Protein AF-A0A2R6M7U1-F1 (afdb_monomer_lite)

Radius of gyration: 31.46 Å; chains: 1; bounding box: 64×50×76 Å

pLDDT: mean 77.95, std 14.05, range [50.16, 96.94]

Secondary structure (DSSP, 8-state):
---HHHHHHHHHHHHHHHHHHHHHHHHHHHHHHHHHHSSHHHHHHHTT--------HHHHHHHHHHHTT--PBPTTT-PBPPTT-SB-TTT--B--

Foldseek 3Di:
DPPPVVVVVVVVVVCCVVCVVVVVVVVVVVVVVCVVVPDPVVVCVVVVVPPPPPDPPVNVVVVVCVVQQHFQADPPPRDTHHRPDQADPPPGHGPD

Structure (mmCIF, N/CA/C/O backbone):
data_AF-A0A2R6M7U1-F1
#
_entry.id   AF-A0A2R6M7U1-F1
#
loop_
_atom_site.group_PDB
_atom_site.id
_atom_site.type_symbol
_atom_site.label_atom_id
_atom_site.label_alt_id
_atom_site.label_comp_id
_atom_site.label_asym_id
_atom_site.label_entity_id
_atom_site.label_seq_id
_atom_site.pdbx_PDB_ins_code
_atom_site.Cartn_x
_atom_site.Cartn_y
_atom_site.Cartn_z
_atom_site.occupancy
_atom_site.B_iso_or_equiv
_atom_site.auth_seq_id
_atom_site.auth_comp_id
_atom_site.auth_asym_id
_atom_site.auth_atom_id
_atom_site.pdbx_PDB_model_num
ATOM 1 N N . MET A 1 1 ? 30.175 2.903 -37.455 1.00 53.75 1 MET A N 1
ATOM 2 C CA . MET A 1 1 ? 29.194 1.805 -37.312 1.00 53.75 1 MET A CA 1
ATOM 3 C C . MET A 1 1 ? 28.886 1.637 -35.836 1.00 53.75 1 MET A C 1
ATOM 5 O O . MET A 1 1 ? 29.774 1.247 -35.091 1.00 53.75 1 MET A O 1
ATOM 9 N N . VAL A 1 2 ? 27.682 2.002 -35.389 1.00 64.19 2 VAL A N 1
ATOM 10 C CA . VAL A 1 2 ? 27.240 1.648 -34.033 1.00 64.19 2 VAL A CA 1
ATOM 11 C C . VAL A 1 2 ? 27.007 0.142 -34.046 1.00 64.19 2 VAL A C 1
ATOM 13 O O . VAL A 1 2 ? 26.163 -0.345 -34.792 1.00 64.19 2 VAL A O 1
ATOM 16 N N . THR A 1 3 ? 27.806 -0.608 -33.296 1.00 74.38 3 THR A N 1
ATOM 17 C CA . THR A 1 3 ? 27.621 -2.049 -33.144 1.00 74.38 3 THR A CA 1
ATOM 18 C C . THR A 1 3 ? 26.281 -2.291 -32.450 1.00 74.38 3 THR A C 1
ATOM 20 O O . THR A 1 3 ? 26.028 -1.734 -31.382 1.00 74.38 3 THR A O 1
ATOM 23 N N . GLY A 1 4 ? 25.423 -3.122 -33.055 1.00 80.31 4 GLY A N 1
ATOM 24 C CA . GLY A 1 4 ? 24.123 -3.542 -32.509 1.00 80.31 4 GLY A CA 1
ATOM 25 C C . GLY A 1 4 ? 24.065 -3.705 -30.978 1.00 80.31 4 GLY A C 1
ATOM 26 O O . GLY A 1 4 ? 23.171 -3.114 -30.372 1.00 80.31 4 GLY A O 1
ATOM 27 N N . PRO A 1 5 ? 25.035 -4.377 -30.315 1.00 84.81 5 PRO A N 1
ATOM 28 C CA . PRO A 1 5 ? 25.023 -4.544 -28.856 1.00 84.81 5 PRO A CA 1
ATOM 29 C C . PRO A 1 5 ? 25.039 -3.239 -28.047 1.00 84.81 5 PRO A C 1
ATOM 31 O O . PRO A 1 5 ? 24.394 -3.159 -27.003 1.00 84.81 5 PRO A O 1
ATOM 34 N N . ALA A 1 6 ? 25.734 -2.197 -28.511 1.00 87.25 6 ALA A N 1
ATOM 35 C CA . ALA A 1 6 ? 25.800 -0.924 -27.792 1.00 87.25 6 ALA A CA 1
ATOM 36 C C . ALA A 1 6 ? 24.444 -0.199 -27.788 1.00 87.25 6 ALA A C 1
ATOM 38 O O . ALA A 1 6 ? 24.093 0.480 -26.820 1.00 87.25 6 ALA A O 1
ATOM 39 N N . LEU A 1 7 ? 23.665 -0.358 -28.861 1.00 89.12 7 LEU A N 1
ATOM 40 C CA . LEU A 1 7 ? 22.336 0.231 -28.983 1.00 89.12 7 LEU A CA 1
ATOM 41 C C . LEU A 1 7 ? 21.324 -0.522 -28.111 1.00 89.12 7 LEU A C 1
ATOM 43 O O . LEU A 1 7 ? 20.563 0.108 -27.379 1.00 89.12 7 LEU A O 1
ATOM 47 N N . THR A 1 8 ? 21.385 -1.857 -28.103 1.00 91.38 8 THR A N 1
ATOM 48 C CA . THR A 1 8 ? 20.560 -2.700 -27.225 1.00 91.38 8 THR A CA 1
ATOM 49 C C . THR A 1 8 ? 20.797 -2.381 -25.750 1.00 91.38 8 THR A C 1
ATOM 51 O O . THR A 1 8 ? 19.840 -2.221 -24.995 1.00 91.38 8 THR A O 1
ATOM 54 N N . PHE A 1 9 ? 22.060 -2.213 -25.342 1.00 92.62 9 PHE A N 1
ATOM 55 C CA . PHE A 1 9 ? 22.403 -1.850 -23.966 1.00 92.62 9 PHE A CA 1
ATOM 56 C C . PHE A 1 9 ? 21.801 -0.497 -23.559 1.00 92.62 9 PHE A C 1
ATOM 58 O O . PHE A 1 9 ? 21.176 -0.388 -22.507 1.00 92.62 9 PHE A O 1
ATOM 65 N N . ARG A 1 10 ? 21.917 0.529 -24.412 1.00 94.19 10 ARG A N 1
ATOM 66 C CA . ARG A 1 10 ? 21.336 1.855 -24.143 1.00 94.19 10 ARG A CA 1
ATOM 67 C C . ARG A 1 10 ? 19.814 1.816 -24.043 1.00 94.19 10 ARG A C 1
ATOM 69 O O . ARG A 1 10 ? 19.259 2.486 -23.178 1.00 94.19 10 ARG A O 1
ATOM 76 N N . LEU A 1 11 ? 19.149 1.025 -24.886 1.00 94.31 11 LEU A N 1
ATOM 77 C CA . LEU A 1 11 ? 17.698 0.847 -24.825 1.00 94.31 11 LEU A CA 1
ATOM 78 C C . LEU A 1 11 ? 17.259 0.142 -23.538 1.00 94.31 11 LEU A C 1
ATOM 80 O O . LEU A 1 11 ? 16.274 0.559 -22.939 1.00 94.31 11 LEU A O 1
ATOM 84 N N . LEU A 1 12 ? 18.002 -0.867 -23.073 1.00 94.62 12 LEU A N 1
ATOM 85 C CA . LEU A 1 12 ? 17.728 -1.523 -21.790 1.00 94.62 12 LEU A CA 1
ATOM 86 C C . LEU A 1 12 ? 17.896 -0.566 -20.611 1.00 94.62 12 LEU A C 1
ATOM 88 O O . LEU A 1 12 ? 17.029 -0.515 -19.742 1.00 94.62 12 LEU A O 1
ATOM 92 N N . VAL A 1 13 ? 18.976 0.220 -20.597 1.00 95.62 13 VAL A N 1
ATOM 93 C CA . VAL A 1 13 ? 19.200 1.232 -19.556 1.00 95.62 13 VAL A CA 1
ATOM 94 C C . VAL A 1 13 ? 18.085 2.276 -19.582 1.00 95.62 13 VAL A C 1
ATOM 96 O O . VAL A 1 13 ? 17.511 2.570 -18.539 1.00 95.62 13 VAL A O 1
ATOM 99 N N . ALA A 1 14 ? 17.715 2.784 -20.761 1.00 95.94 14 ALA A N 1
ATOM 100 C CA . ALA A 1 14 ? 16.627 3.747 -20.903 1.00 95.94 14 ALA A CA 1
ATOM 101 C C . ALA A 1 14 ? 15.281 3.171 -20.431 1.00 95.94 14 ALA A C 1
ATOM 103 O O . ALA A 1 14 ? 14.584 3.809 -19.645 1.00 95.94 14 ALA A O 1
ATOM 104 N N . ALA A 1 15 ? 14.937 1.947 -20.843 1.00 96.06 15 ALA A N 1
ATOM 105 C CA . ALA A 1 15 ? 13.725 1.267 -20.397 1.00 96.06 15 ALA A CA 1
ATOM 106 C C . ALA A 1 15 ? 13.724 1.053 -18.876 1.00 96.06 15 ALA A C 1
ATOM 108 O O . ALA A 1 15 ? 12.711 1.294 -18.225 1.00 96.06 15 ALA A O 1
ATOM 109 N N . GLY A 1 16 ? 14.866 0.673 -18.297 1.00 95.56 16 GLY A N 1
ATOM 110 C CA . GLY A 1 16 ? 15.046 0.543 -16.854 1.00 95.56 16 GLY A CA 1
ATOM 111 C C . GLY A 1 16 ? 14.897 1.872 -16.111 1.00 95.56 16 GLY A C 1
ATOM 112 O O . GLY A 1 16 ? 14.227 1.916 -15.088 1.00 95.56 16 GLY A O 1
ATOM 113 N N . CYS A 1 17 ? 15.443 2.972 -16.630 1.00 96.06 17 CYS A N 1
ATOM 114 C CA . CYS A 1 17 ? 15.272 4.300 -16.034 1.00 96.06 17 CYS A CA 1
ATOM 115 C C . CYS A 1 17 ? 13.819 4.796 -16.099 1.00 96.06 17 CYS A C 1
ATOM 117 O O . CYS A 1 17 ? 13.388 5.507 -15.195 1.00 96.06 17 CYS A O 1
ATOM 119 N N . ILE A 1 18 ? 13.063 4.415 -17.134 1.00 95.38 18 ILE A N 1
ATOM 120 C CA . ILE A 1 18 ? 11.654 4.801 -17.300 1.00 95.38 18 ILE A CA 1
ATOM 121 C C . ILE A 1 18 ? 10.734 3.932 -16.432 1.00 95.38 18 ILE A C 1
ATOM 123 O O . ILE A 1 18 ? 9.888 4.453 -15.711 1.00 95.38 18 ILE A O 1
ATOM 127 N N . LEU A 1 19 ? 10.892 2.608 -16.486 1.00 96.81 19 LEU A N 1
ATOM 128 C CA . LEU A 1 19 ? 10.013 1.654 -15.798 1.00 96.81 19 LEU A CA 1
ATOM 129 C C . LEU A 1 19 ? 10.425 1.409 -14.344 1.00 96.81 19 LEU A C 1
ATOM 131 O O . LEU A 1 19 ? 9.587 1.076 -13.507 1.00 96.81 19 LEU A O 1
ATOM 135 N N . GLY A 1 20 ? 11.709 1.575 -14.031 1.00 95.31 20 GLY A N 1
ATOM 136 C CA . GLY A 1 20 ? 12.300 1.301 -12.725 1.00 95.31 20 GLY A CA 1
ATOM 137 C C . GLY A 1 20 ? 11.606 2.026 -11.574 1.00 95.31 20 GLY A C 1
ATOM 138 O O . GLY A 1 20 ? 11.202 1.348 -10.633 1.00 95.31 20 GLY A O 1
ATOM 139 N N . PRO A 1 21 ? 11.388 3.355 -11.635 1.00 95.19 21 PRO A N 1
ATOM 140 C CA . PRO A 1 21 ? 10.702 4.090 -10.573 1.00 95.19 21 PRO A CA 1
ATOM 141 C C . PRO A 1 21 ? 9.290 3.559 -10.304 1.00 95.19 21 PRO A C 1
ATOM 143 O O . PRO A 1 21 ? 8.900 3.386 -9.151 1.00 95.19 21 PRO A O 1
ATOM 146 N N . THR A 1 22 ? 8.537 3.239 -11.358 1.00 96.94 22 THR A N 1
ATOM 147 C CA . THR A 1 22 ? 7.175 2.702 -11.248 1.00 96.94 22 THR A CA 1
ATOM 148 C C . THR A 1 22 ? 7.170 1.299 -10.649 1.00 96.94 22 THR A C 1
ATOM 150 O O . THR A 1 22 ? 6.378 1.014 -9.753 1.00 96.9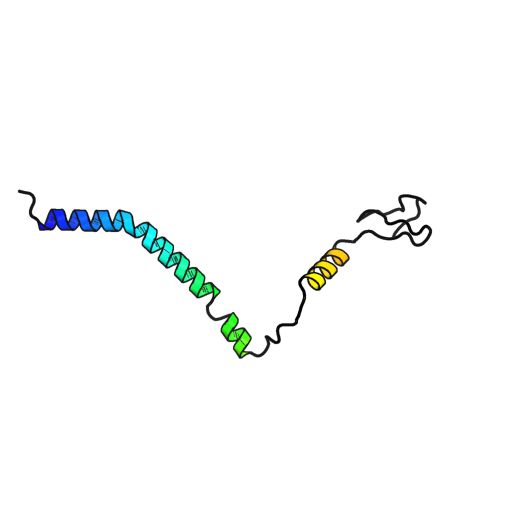4 22 THR A O 1
ATOM 153 N N . VAL A 1 23 ? 8.074 0.424 -11.097 1.00 96.56 23 VAL A N 1
ATOM 154 C CA . VAL A 1 23 ? 8.219 -0.937 -10.559 1.00 96.56 23 VAL A CA 1
ATOM 155 C C . VAL A 1 23 ? 8.655 -0.895 -9.094 1.00 96.56 23 VAL A C 1
ATOM 157 O O . VAL A 1 23 ? 8.088 -1.612 -8.272 1.00 96.56 23 VAL A O 1
ATOM 160 N N . LEU A 1 24 ? 9.613 -0.027 -8.750 1.00 95.88 24 LEU A N 1
ATOM 161 C CA . LEU A 1 24 ? 10.084 0.182 -7.380 1.00 95.88 24 LEU A CA 1
ATOM 162 C C . LEU A 1 24 ? 8.940 0.660 -6.481 1.00 95.88 24 LEU A C 1
ATOM 164 O O . LEU A 1 24 ? 8.740 0.116 -5.398 1.00 95.88 24 LEU A O 1
ATOM 168 N N . PHE A 1 25 ? 8.154 1.629 -6.955 1.00 95.50 25 PHE A N 1
ATOM 169 C CA . PHE A 1 25 ? 6.996 2.152 -6.239 1.00 95.50 25 PHE A CA 1
ATOM 170 C C . PHE A 1 25 ? 5.926 1.079 -6.009 1.00 95.50 25 PHE A C 1
ATOM 172 O O . PHE A 1 25 ? 5.482 0.886 -4.880 1.00 95.50 25 PHE A O 1
ATOM 179 N N . LEU A 1 26 ? 5.542 0.337 -7.050 1.00 96.50 26 LEU A N 1
ATOM 180 C CA . LEU A 1 26 ? 4.554 -0.740 -6.935 1.00 96.50 26 LEU A CA 1
ATOM 181 C C . LEU A 1 26 ? 5.051 -1.875 -6.035 1.00 96.50 26 LEU A C 1
ATOM 183 O O . LEU A 1 26 ? 4.281 -2.419 -5.243 1.00 96.50 26 LEU A O 1
ATOM 187 N N . GLY A 1 27 ? 6.336 -2.221 -6.132 1.00 95.69 27 GLY A N 1
ATOM 188 C CA . GLY A 1 27 ? 6.979 -3.203 -5.268 1.00 95.69 27 GLY A CA 1
ATOM 189 C C . GLY A 1 27 ? 6.949 -2.769 -3.806 1.00 95.69 27 GLY A C 1
ATOM 190 O O . GLY A 1 27 ? 6.510 -3.536 -2.950 1.00 95.69 27 GLY A O 1
ATOM 191 N N . PHE A 1 28 ? 7.333 -1.523 -3.533 1.00 94.75 28 PHE A N 1
ATOM 192 C CA . PHE A 1 28 ? 7.289 -0.930 -2.200 1.00 94.75 28 PHE A CA 1
ATOM 193 C C . PHE A 1 28 ? 5.862 -0.887 -1.645 1.00 94.75 28 PHE A C 1
ATOM 195 O O . PHE A 1 28 ? 5.619 -1.340 -0.530 1.00 94.75 28 PHE A O 1
ATOM 202 N N . TRP A 1 29 ? 4.892 -0.442 -2.443 1.00 94.56 29 TRP A N 1
ATOM 203 C CA . TRP A 1 29 ? 3.481 -0.421 -2.061 1.00 94.56 29 TRP A CA 1
ATOM 204 C C . TRP A 1 29 ? 2.952 -1.816 -1.719 1.00 94.56 29 TRP A C 1
ATOM 206 O O . TRP A 1 29 ? 2.293 -2.017 -0.700 1.00 94.56 29 TRP A O 1
ATOM 216 N N . ARG A 1 30 ? 3.279 -2.816 -2.543 1.00 91.44 30 ARG A N 1
ATOM 217 C CA . ARG A 1 30 ? 2.871 -4.205 -2.314 1.00 91.44 30 ARG A CA 1
ATOM 218 C C . ARG A 1 30 ? 3.561 -4.807 -1.089 1.00 91.44 30 ARG A C 1
ATOM 220 O O . ARG A 1 30 ? 2.947 -5.617 -0.398 1.00 91.44 30 ARG A O 1
ATOM 227 N N . LEU A 1 31 ? 4.805 -4.415 -0.808 1.00 88.00 31 LEU A N 1
ATOM 228 C CA . LEU A 1 31 ? 5.520 -4.792 0.410 1.00 88.00 31 LEU A CA 1
ATOM 229 C C . LEU A 1 31 ? 4.848 -4.192 1.649 1.00 88.00 31 LEU A C 1
ATOM 231 O O . LEU A 1 31 ? 4.603 -4.919 2.605 1.00 88.00 31 LEU A O 1
ATOM 235 N N . LEU A 1 32 ? 4.487 -2.906 1.611 1.00 88.00 32 LEU A N 1
ATOM 236 C CA . LEU A 1 32 ? 3.745 -2.253 2.691 1.00 88.00 32 LEU A CA 1
ATOM 237 C C . LEU A 1 32 ? 2.377 -2.902 2.920 1.00 88.00 32 LEU A C 1
ATOM 239 O O . LEU A 1 32 ? 2.017 -3.155 4.065 1.00 88.00 32 LEU A O 1
ATOM 243 N N . GLY A 1 33 ? 1.649 -3.234 1.849 1.00 86.06 33 GLY A N 1
ATOM 244 C CA . GLY A 1 33 ? 0.418 -4.024 1.942 1.00 86.06 33 GLY A CA 1
ATOM 245 C C . GLY A 1 33 ? 0.675 -5.361 2.634 1.00 86.06 33 GLY A C 1
ATOM 246 O O . GLY A 1 33 ? 0.075 -5.661 3.657 1.00 86.06 33 GLY A O 1
ATOM 247 N N . ARG A 1 34 ? 1.687 -6.115 2.190 1.00 81.94 34 ARG A N 1
ATOM 248 C CA . ARG A 1 34 ? 2.059 -7.374 2.852 1.00 81.94 34 ARG A CA 1
ATOM 249 C C . ARG A 1 34 ? 2.417 -7.226 4.327 1.00 81.94 34 ARG A C 1
ATOM 251 O O . ARG A 1 34 ? 2.102 -8.132 5.085 1.00 81.94 34 ARG A O 1
ATOM 258 N N . LEU A 1 35 ? 3.067 -6.139 4.735 1.00 77.56 35 LEU A N 1
ATOM 259 C CA . LEU A 1 35 ? 3.363 -5.881 6.147 1.00 77.56 35 LEU A CA 1
ATOM 260 C C . LEU A 1 35 ? 2.108 -5.496 6.938 1.00 77.56 35 LEU A C 1
ATOM 262 O O . LEU A 1 35 ? 2.000 -5.847 8.107 1.00 77.56 35 LEU A O 1
ATOM 266 N N . ARG A 1 36 ? 1.147 -4.814 6.307 1.00 74.88 36 ARG A N 1
ATOM 267 C CA . ARG A 1 36 ? -0.147 -4.472 6.910 1.00 74.88 36 ARG A CA 1
ATOM 268 C C . ARG A 1 36 ? -1.050 -5.695 7.075 1.00 74.88 36 ARG A C 1
ATOM 270 O O . ARG A 1 36 ? -1.675 -5.861 8.115 1.00 74.88 36 ARG A O 1
ATOM 277 N N . GLU A 1 37 ? -1.117 -6.545 6.055 1.00 67.12 37 GLU A N 1
ATOM 278 C CA . GLU A 1 37 ? -1.893 -7.790 6.064 1.00 67.12 37 GLU A CA 1
ATOM 279 C C . GLU A 1 37 ? -1.165 -8.944 6.785 1.00 67.12 37 GLU A C 1
ATOM 281 O O . GLU A 1 37 ? -1.770 -9.967 7.106 1.00 67.12 37 GLU A O 1
ATOM 286 N N . GLY A 1 38 ? 0.135 -8.797 7.042 1.00 66.44 38 GLY A N 1
ATOM 287 C CA . GLY A 1 38 ? 0.994 -9.829 7.600 1.00 66.44 38 GLY A CA 1
ATOM 288 C C . GLY A 1 38 ? 0.994 -9.868 9.126 1.00 66.44 38 GLY A C 1
ATOM 289 O O . GLY A 1 38 ? 1.405 -8.933 9.803 1.00 66.44 38 GLY A O 1
ATOM 290 N N . ASP A 1 39 ? 0.626 -11.032 9.651 1.00 56.66 39 ASP A N 1
ATOM 291 C CA . ASP A 1 39 ? 1.048 -11.591 10.942 1.00 56.66 39 ASP A CA 1
ATOM 292 C C . ASP A 1 39 ? 0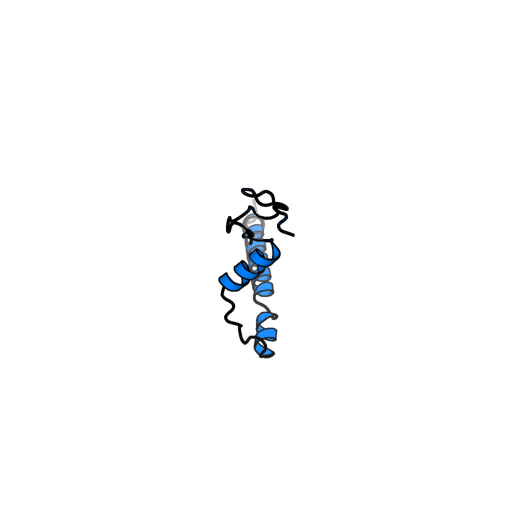.383 -11.053 12.225 1.00 56.66 39 ASP A C 1
ATOM 294 O O . ASP A 1 39 ? 0.167 -11.826 13.154 1.00 56.66 39 ASP A O 1
ATOM 298 N N . LEU A 1 40 ? -0.057 -9.794 12.301 1.00 57.19 40 LEU A N 1
ATOM 299 C CA . LEU A 1 40 ? -0.784 -9.323 13.497 1.00 57.19 40 LEU A CA 1
ATOM 300 C C . LEU A 1 40 ? -2.223 -9.853 13.557 1.00 57.19 40 LEU A C 1
ATOM 302 O O . LEU A 1 40 ? -2.658 -10.329 14.603 1.00 57.19 40 LEU A O 1
ATOM 306 N N . VAL A 1 41 ? -2.939 -9.846 12.430 1.00 60.12 41 VAL A N 1
ATOM 307 C CA . VAL A 1 41 ? -4.313 -10.376 12.341 1.00 60.12 41 VAL A CA 1
ATOM 308 C C . VAL A 1 41 ? -4.321 -11.898 12.472 1.00 60.12 41 VAL A C 1
ATOM 310 O O . VAL A 1 41 ? -5.153 -12.437 13.194 1.00 60.12 41 VAL A O 1
ATOM 313 N N . ALA A 1 42 ? -3.356 -12.588 11.854 1.00 60.91 42 ALA A N 1
ATOM 314 C CA . ALA A 1 42 ? -3.225 -14.040 11.960 1.00 60.91 42 ALA A CA 1
ATOM 315 C C . ALA A 1 42 ? -2.906 -14.477 13.401 1.00 60.91 42 ALA A C 1
ATOM 317 O O . ALA A 1 42 ? -3.558 -15.380 13.909 1.00 60.91 42 ALA A O 1
ATOM 318 N N . ARG A 1 43 ? -1.998 -13.785 14.108 1.00 62.12 43 ARG A N 1
ATOM 319 C CA . ARG A 1 43 ? -1.678 -14.080 15.520 1.00 62.12 43 ARG A CA 1
ATOM 320 C C . ARG A 1 43 ? -2.782 -13.672 16.503 1.00 62.12 43 ARG A C 1
ATOM 322 O O . ARG A 1 43 ? -2.860 -14.239 17.588 1.00 62.12 43 ARG A O 1
ATOM 329 N N . LEU A 1 44 ? -3.615 -12.681 16.175 1.00 61.44 44 LEU A N 1
ATOM 330 C CA . LEU A 1 44 ? -4.789 -12.307 16.980 1.00 61.44 44 LEU A CA 1
ATOM 331 C C . LEU A 1 44 ? -5.972 -13.261 16.757 1.00 61.44 44 LEU A C 1
ATOM 333 O O . LEU A 1 44 ? -6.687 -13.569 17.711 1.00 61.44 44 LEU A O 1
ATOM 337 N N . ALA A 1 45 ? -6.143 -13.756 15.529 1.00 64.19 45 ALA A N 1
ATOM 338 C CA . ALA A 1 45 ? -7.102 -14.805 15.200 1.00 64.19 45 ALA A CA 1
ATOM 339 C C . ALA A 1 45 ? -6.708 -16.145 15.845 1.00 64.19 45 ALA A C 1
ATOM 341 O O . ALA A 1 45 ? -7.549 -16.791 16.463 1.00 64.19 45 ALA A O 1
ATOM 342 N N . ASP A 1 46 ? -5.423 -16.508 15.789 1.00 68.00 46 ASP A N 1
ATOM 343 C CA . ASP A 1 46 ? -4.878 -17.737 16.383 1.00 68.00 46 ASP A CA 1
ATOM 344 C C . ASP A 1 46 ? -4.942 -17.734 17.924 1.00 68.00 46 ASP A C 1
ATOM 346 O O . ASP A 1 46 ? -5.188 -18.760 18.550 1.00 68.00 46 ASP A O 1
ATOM 350 N N . ARG A 1 47 ? -4.840 -16.559 18.567 1.00 65.12 47 ARG A N 1
ATOM 351 C CA . ARG A 1 47 ? -5.041 -16.421 20.023 1.00 65.12 47 ARG A CA 1
ATOM 352 C C . ARG A 1 47 ? -6.504 -16.499 20.475 1.00 65.12 47 ARG A C 1
ATOM 354 O O . ARG A 1 47 ? -6.752 -16.402 21.673 1.00 65.12 47 ARG A O 1
ATOM 361 N N . GLY A 1 48 ? -7.474 -16.624 19.565 1.00 60.97 48 GLY A N 1
ATOM 362 C CA . GLY A 1 48 ? -8.894 -16.737 19.920 1.00 60.97 48 GLY A CA 1
ATOM 363 C C . GLY A 1 48 ? -9.486 -15.508 20.630 1.00 60.97 48 GLY A C 1
ATOM 364 O O . GLY A 1 48 ? -10.591 -15.582 21.161 1.00 60.97 48 GLY A O 1
ATOM 365 N N . VAL A 1 49 ? -8.778 -14.370 20.644 1.00 56.28 49 VAL A N 1
ATOM 366 C CA . VAL A 1 49 ? -9.215 -13.122 21.306 1.00 56.28 49 VAL A CA 1
ATOM 367 C C . VAL A 1 49 ? -10.154 -12.306 20.410 1.00 56.28 49 VAL A C 1
ATOM 369 O O . VAL A 1 49 ? -10.886 -11.448 20.893 1.00 56.28 49 VAL A O 1
ATOM 372 N N . ALA A 1 50 ? -10.220 -12.606 19.111 1.00 50.16 50 ALA A N 1
ATOM 373 C CA . ALA A 1 50 ? -11.173 -11.990 18.195 1.00 50.16 50 ALA A CA 1
ATOM 374 C C . ALA A 1 50 ? -12.576 -12.616 18.308 1.00 50.16 50 ALA A C 1
ATOM 376 O O . ALA A 1 50 ? -13.187 -12.990 17.309 1.00 50.16 50 ALA A O 1
ATOM 377 N N . ARG A 1 51 ? -13.147 -12.655 19.517 1.00 50.50 51 ARG A N 1
ATOM 378 C CA . ARG A 1 51 ? -14.581 -12.390 19.603 1.00 50.50 51 ARG A CA 1
ATOM 379 C C . ARG A 1 51 ? -14.698 -10.902 19.349 1.00 50.50 51 ARG A C 1
ATOM 381 O O . ARG A 1 51 ? -14.519 -10.127 20.275 1.00 50.50 51 ARG A O 1
ATOM 388 N N . GLN A 1 52 ? -14.855 -10.527 18.080 1.00 52.69 52 GLN A N 1
ATOM 389 C CA . GLN A 1 52 ? -15.149 -9.159 17.679 1.00 52.69 52 GLN A CA 1
ATOM 390 C C . GLN A 1 52 ? -16.327 -8.726 18.561 1.00 52.69 52 GLN A C 1
ATOM 392 O O . GLN A 1 52 ? -17.410 -9.301 18.421 1.00 52.69 52 GLN A O 1
ATOM 397 N N . PRO A 1 53 ? -16.111 -7.861 19.569 1.00 57.34 53 PRO A N 1
ATOM 398 C CA . PRO A 1 53 ? -17.245 -7.312 20.267 1.00 57.34 53 PRO A CA 1
ATOM 399 C C . PRO A 1 53 ? -17.983 -6.522 19.191 1.00 57.34 53 PRO A C 1
ATOM 401 O O . PRO A 1 53 ? -17.353 -5.808 18.405 1.00 57.34 53 PRO A O 1
ATOM 404 N N . ASP A 1 54 ? -19.284 -6.754 19.080 1.00 56.25 54 ASP A N 1
ATOM 405 C CA . ASP A 1 54 ? -20.179 -6.020 18.191 1.00 56.25 54 ASP A CA 1
ATOM 406 C C . ASP A 1 54 ? -20.296 -4.592 18.732 1.00 56.25 54 ASP A C 1
ATOM 408 O O . ASP A 1 54 ? -21.291 -4.208 19.333 1.00 56.25 54 ASP A O 1
ATOM 412 N N . VAL A 1 55 ? -19.191 -3.848 18.677 1.00 61.09 55 VAL A N 1
ATOM 413 C CA . VAL A 1 55 ? -19.139 -2.462 19.113 1.00 61.09 55 VAL A CA 1
ATOM 414 C C . VAL A 1 55 ? -19.567 -1.662 17.907 1.00 61.09 55 VAL A C 1
ATOM 416 O O . VAL A 1 55 ? -18.818 -1.498 16.937 1.00 61.09 55 VAL A O 1
ATOM 419 N N . SER A 1 56 ? -20.811 -1.208 17.958 1.00 64.44 56 SER A N 1
ATOM 420 C CA . SER A 1 56 ? -21.345 -0.311 16.955 1.00 64.44 56 SER A CA 1
ATOM 421 C C . SER A 1 56 ? -20.559 0.994 17.011 1.00 64.44 56 SER A C 1
ATOM 423 O O . SER A 1 56 ? -20.162 1.471 18.076 1.00 64.44 56 SER A O 1
ATOM 425 N N . MET A 1 57 ? -20.359 1.628 15.857 1.00 62.12 57 MET A N 1
ATOM 426 C CA . MET A 1 57 ? -19.724 2.948 15.792 1.00 62.12 57 MET A CA 1
ATOM 427 C C . MET A 1 57 ? -20.462 3.989 16.666 1.00 62.12 57 MET A C 1
ATOM 429 O O . MET A 1 57 ? -19.861 4.979 17.082 1.00 62.12 57 MET A O 1
ATOM 433 N N . GLY A 1 58 ? -21.743 3.742 16.978 1.00 68.00 58 GLY A N 1
ATOM 434 C CA . GLY A 1 58 ? -22.542 4.528 17.918 1.00 68.00 58 GLY A CA 1
ATOM 435 C C . GLY A 1 58 ? -22.016 4.510 19.356 1.00 68.00 58 GLY A C 1
ATOM 436 O O . GLY A 1 58 ? -21.924 5.575 19.955 1.00 68.00 58 GLY A O 1
ATOM 437 N N . ASP A 1 59 ? -21.575 3.358 19.869 1.00 64.44 59 ASP A N 1
ATOM 438 C CA . ASP A 1 59 ? -21.094 3.227 21.257 1.00 64.44 59 ASP A CA 1
ATOM 439 C C . ASP A 1 59 ? -19.779 3.993 21.463 1.00 64.44 59 ASP A C 1
ATOM 441 O O . ASP A 1 59 ? -19.533 4.622 22.496 1.00 64.44 59 ASP A O 1
ATOM 445 N N . VAL A 1 60 ? -18.931 3.998 20.429 1.00 72.31 60 VAL A N 1
ATOM 446 C CA . VAL A 1 60 ? -17.686 4.776 20.416 1.00 72.31 60 VAL A CA 1
ATOM 447 C C . VAL A 1 60 ? -17.994 6.273 20.396 1.00 72.31 60 VAL A C 1
ATOM 449 O O . VAL A 1 60 ? -17.345 7.044 21.102 1.00 72.31 60 VAL A O 1
ATOM 452 N N . LEU A 1 61 ? -18.996 6.696 19.619 1.00 73.06 61 LEU A N 1
ATOM 453 C CA . LEU A 1 61 ? -19.395 8.098 19.548 1.00 73.06 61 LEU A CA 1
ATOM 454 C C . LEU A 1 61 ? -20.013 8.575 20.867 1.00 73.06 61 LEU A C 1
ATOM 456 O O . LEU A 1 61 ? -19.669 9.666 21.312 1.00 73.06 61 LEU A O 1
ATOM 460 N N . GLU A 1 62 ? -20.844 7.752 21.508 1.00 66.69 62 GLU A N 1
ATOM 461 C CA . GLU A 1 62 ? -21.466 8.039 22.805 1.00 66.69 62 GLU A CA 1
ATOM 462 C C . GLU A 1 62 ? -20.404 8.241 23.894 1.00 66.69 62 GLU A C 1
ATOM 464 O O . GLU A 1 62 ? -20.367 9.288 24.547 1.00 66.69 62 GLU A O 1
ATOM 469 N N . THR A 1 63 ? -19.433 7.324 23.969 1.00 70.81 63 THR A N 1
ATOM 470 C CA . THR A 1 63 ? -18.302 7.412 24.908 1.00 70.81 63 THR A CA 1
ATOM 471 C C . THR A 1 63 ? -17.474 8.687 24.696 1.00 70.81 63 THR A C 1
ATOM 473 O O . THR A 1 63 ? -17.064 9.348 25.652 1.00 70.81 63 THR A O 1
ATOM 476 N N . VAL A 1 64 ? -17.237 9.076 23.437 1.00 72.19 64 VAL A N 1
ATOM 477 C CA . VAL A 1 64 ? -16.504 10.308 23.104 1.00 72.19 64 VAL A CA 1
ATOM 478 C C . VAL A 1 64 ? -17.332 11.556 23.429 1.00 72.19 64 VAL A C 1
ATOM 480 O O . VAL A 1 64 ? -16.772 12.550 23.899 1.00 72.19 64 VAL A O 1
ATOM 483 N N . THR A 1 65 ? -18.650 11.533 23.223 1.00 66.94 65 THR A N 1
ATOM 484 C CA . THR A 1 65 ? -19.530 12.664 23.556 1.00 66.94 65 THR A CA 1
ATOM 485 C C . THR A 1 65 ? -19.709 12.871 25.058 1.00 66.94 65 THR A C 1
ATOM 487 O O . THR A 1 65 ? -19.773 14.024 25.496 1.00 66.94 65 THR A O 1
ATOM 490 N N . ASP A 1 66 ? -19.706 11.799 25.850 1.00 62.44 66 ASP A N 1
ATOM 491 C CA . ASP A 1 66 ? -19.743 11.877 27.312 1.00 62.44 66 ASP A CA 1
ATOM 492 C C . ASP A 1 66 ? -18.423 12.412 27.874 1.00 62.44 66 ASP A C 1
ATOM 494 O O . ASP A 1 66 ? -18.422 13.328 28.701 1.00 62.44 66 ASP A O 1
ATOM 498 N N . ALA A 1 67 ? -17.289 11.938 27.347 1.00 60.91 67 ALA A N 1
ATOM 499 C CA . ALA A 1 67 ? -15.968 12.454 27.703 1.00 60.91 67 ALA A CA 1
ATOM 500 C C . ALA A 1 67 ? -15.769 13.926 27.287 1.00 60.91 67 ALA A C 1
ATOM 502 O O . ALA A 1 67 ? -15.078 14.680 27.970 1.00 60.91 67 ALA A O 1
ATOM 503 N N . SER A 1 68 ? -16.404 14.359 26.192 1.00 60.00 68 SER A N 1
ATOM 504 C CA . SER A 1 68 ? -16.307 15.734 25.676 1.00 60.00 68 SER A CA 1
ATOM 505 C C . SER A 1 68 ? -17.279 16.719 26.339 1.00 60.00 68 SER A C 1
ATOM 507 O O . SER A 1 68 ? -17.344 17.882 25.936 1.00 60.00 68 SER A O 1
ATOM 509 N N . GLY A 1 69 ? -18.029 16.294 27.362 1.00 61.38 69 GLY A N 1
ATOM 510 C CA . GLY A 1 69 ? -18.918 17.175 28.115 1.00 61.38 69 GLY A CA 1
ATOM 511 C C . GLY A 1 69 ? -20.070 17.704 27.263 1.00 61.38 69 GLY A C 1
ATOM 512 O O . GLY A 1 69 ? -20.168 18.912 27.018 1.00 61.38 69 GLY A O 1
ATOM 513 N N . GLY A 1 70 ? -20.945 16.794 26.825 1.00 64.12 70 GLY A 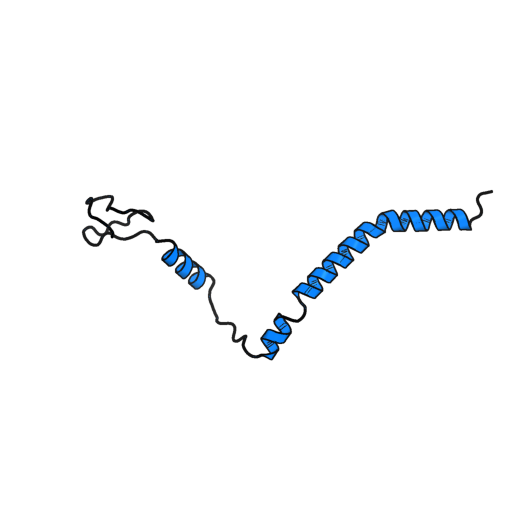N 1
ATOM 514 C CA . GLY A 1 70 ? -22.176 17.097 26.097 1.00 64.12 70 GLY A CA 1
ATOM 515 C C . GLY A 1 70 ? -23.068 18.179 26.746 1.00 64.12 70 GLY A C 1
ATOM 516 O O . GLY A 1 70 ? -22.861 18.604 27.886 1.00 64.12 70 GLY A O 1
ATOM 517 N N . PRO A 1 71 ? -24.077 18.690 26.017 1.00 64.88 71 PRO A N 1
ATOM 518 C CA . PRO A 1 71 ? -24.918 19.798 26.473 1.00 64.88 71 PRO A CA 1
ATOM 519 C C . PRO A 1 71 ? -25.666 19.468 27.778 1.00 64.88 71 PRO A C 1
ATOM 521 O O . PRO A 1 71 ? -26.668 18.751 27.772 1.00 64.88 71 PRO A O 1
ATOM 524 N N . ARG A 1 72 ? -25.211 20.039 28.904 1.00 73.75 72 ARG A N 1
ATOM 525 C CA . ARG A 1 72 ? -25.798 19.812 30.236 1.00 73.75 72 ARG A CA 1
ATOM 526 C C . ARG A 1 72 ? -27.187 20.434 30.365 1.00 73.75 72 ARG A C 1
ATOM 528 O O . ARG A 1 72 ? -27.418 21.598 30.005 1.00 73.75 72 ARG A O 1
ATOM 535 N N . ARG A 1 73 ? -28.125 19.678 30.936 1.00 81.88 73 ARG A N 1
ATOM 536 C CA . ARG A 1 73 ? -29.472 20.159 31.261 1.00 81.88 73 ARG A CA 1
ATOM 537 C C . ARG A 1 73 ? -29.477 20.793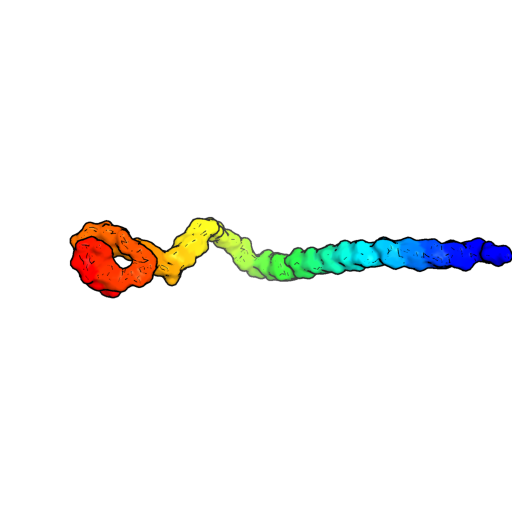 32.648 1.00 81.88 73 ARG A C 1
ATOM 539 O O . ARG A 1 73 ? -28.994 20.200 33.598 1.00 81.88 73 ARG A O 1
ATOM 546 N N . CYS A 1 74 ? -30.039 21.993 32.777 1.00 84.19 74 CYS A N 1
ATOM 547 C CA . CYS A 1 74 ? -30.202 22.617 34.089 1.00 84.19 74 CYS A CA 1
ATOM 548 C C . CYS A 1 74 ? -31.291 21.894 34.893 1.00 84.19 74 CYS A C 1
ATOM 550 O O . CYS A 1 74 ? -32.440 21.865 34.454 1.00 84.19 74 CYS A O 1
ATOM 552 N N . GLU A 1 75 ? -30.969 21.402 36.088 1.00 83.25 75 GLU A N 1
ATOM 553 C CA . GLU A 1 75 ? -31.921 20.710 36.974 1.00 83.25 75 GLU A CA 1
ATOM 554 C C . GLU A 1 75 ? -33.071 21.606 37.448 1.00 83.25 75 GLU A C 1
ATOM 556 O O . GLU A 1 75 ? -34.175 21.141 37.707 1.00 83.25 75 GLU A O 1
ATOM 561 N N . ARG A 1 76 ? -32.844 22.923 37.517 1.00 84.44 76 ARG A N 1
ATOM 562 C CA . ARG A 1 76 ? -33.850 23.873 38.008 1.00 84.44 76 ARG A CA 1
ATOM 563 C C . ARG A 1 76 ? -34.882 24.272 36.956 1.00 84.44 76 ARG A C 1
ATOM 565 O O . ARG A 1 76 ? -36.045 24.459 37.284 1.00 84.44 76 ARG A O 1
ATOM 572 N N . CYS A 1 77 ? -34.448 24.515 35.719 1.00 87.31 77 CYS A N 1
ATOM 573 C CA . CYS A 1 77 ? -35.314 25.081 34.673 1.00 87.31 77 CYS A CA 1
ATOM 574 C C . CYS A 1 77 ? -35.421 24.217 33.410 1.00 87.31 77 CYS A C 1
ATOM 576 O O . CYS A 1 77 ? -36.092 24.610 32.457 1.00 87.31 77 CYS A O 1
ATOM 578 N N . GLY A 1 78 ? -34.739 23.070 33.368 1.00 83.69 78 GLY A N 1
ATOM 579 C CA . GLY A 1 78 ? -34.811 22.089 32.282 1.00 83.69 78 GLY A CA 1
ATOM 580 C C . GLY A 1 78 ? -34.147 22.505 30.964 1.00 83.69 78 GLY A C 1
ATOM 581 O O . GLY A 1 78 ? -34.172 21.739 29.996 1.00 83.69 78 GLY A O 1
ATOM 582 N N . VAL A 1 79 ? -33.552 23.700 30.891 1.00 88.19 79 VAL A N 1
ATOM 583 C CA . VAL A 1 79 ? -32.924 24.227 29.670 1.00 88.19 79 VAL A CA 1
ATOM 584 C C . VAL A 1 79 ? -31.609 23.501 29.384 1.00 88.19 79 VAL A C 1
ATOM 586 O O . VAL A 1 79 ? -30.802 23.302 30.292 1.00 88.19 79 VAL A O 1
ATOM 589 N N . ARG A 1 80 ? -31.381 23.139 28.113 1.00 85.19 80 ARG A N 1
ATOM 590 C CA . ARG A 1 80 ? -30.085 22.638 27.627 1.00 85.19 80 ARG A CA 1
ATOM 591 C C . ARG A 1 80 ? -29.099 23.794 27.454 1.00 85.19 80 ARG A C 1
ATOM 593 O O . ARG A 1 80 ? -29.381 24.759 26.737 1.00 85.19 80 ARG A O 1
ATOM 600 N N . ASN A 1 81 ? -27.957 23.694 28.123 1.00 82.75 81 ASN A N 1
ATOM 601 C CA . ASN A 1 81 ? -26.860 24.653 28.037 1.00 82.75 81 ASN A CA 1
ATOM 602 C C . ASN A 1 81 ? -25.800 24.152 27.052 1.00 82.75 81 ASN A C 1
ATOM 604 O O . ASN A 1 81 ? -25.763 22.968 26.720 1.00 82.75 81 ASN A O 1
ATOM 608 N N . ARG A 1 82 ? -24.980 25.072 26.532 1.00 80.00 82 ARG A N 1
ATOM 609 C CA . ARG A 1 82 ? -23.883 24.711 25.624 1.00 80.00 82 ARG A CA 1
ATOM 610 C C . ARG A 1 82 ? -22.839 23.879 26.375 1.00 80.00 82 ARG A C 1
ATOM 612 O O . ARG A 1 82 ? -22.710 23.998 27.593 1.00 80.00 82 ARG A O 1
ATOM 619 N N . THR A 1 83 ? -22.114 23.054 25.633 1.00 77.50 83 THR A N 1
ATOM 620 C CA . THR A 1 83 ? -20.972 22.274 26.123 1.00 77.50 83 THR A CA 1
ATOM 621 C C . THR A 1 83 ? -19.971 23.199 26.826 1.00 77.50 83 THR A C 1
ATOM 623 O O . THR A 1 83 ? -19.613 24.243 26.279 1.00 77.50 83 THR A O 1
ATOM 626 N N . GLY A 1 84 ? -19.579 22.863 28.058 1.00 74.25 84 GLY A N 1
ATOM 627 C CA . GLY A 1 84 ? -18.651 23.669 28.869 1.00 74.25 84 GLY A CA 1
ATOM 628 C C . GLY A 1 84 ? -19.235 24.916 29.553 1.00 74.25 84 GLY A C 1
ATOM 629 O O . GLY A 1 84 ? -18.476 25.720 30.085 1.00 74.25 84 GLY A O 1
ATOM 630 N N . ALA A 1 85 ? -20.558 25.121 29.561 1.00 76.56 85 ALA A N 1
ATOM 631 C CA . ALA A 1 85 ? -21.162 26.224 30.312 1.00 76.56 85 ALA A CA 1
ATOM 632 C C . ALA A 1 85 ? -21.103 25.968 31.832 1.00 76.56 85 ALA A C 1
ATOM 634 O O . ALA A 1 85 ? -21.628 24.961 32.301 1.00 76.56 85 ALA A O 1
ATOM 635 N N . SER A 1 86 ? -20.533 26.904 32.599 1.00 83.38 86 SER A N 1
ATOM 636 C CA . SER A 1 86 ? -20.499 26.855 34.073 1.00 83.38 86 SER A CA 1
ATOM 637 C C . SER A 1 86 ? -21.805 27.319 34.727 1.00 83.38 86 SER A C 1
ATOM 639 O O . SER A 1 86 ? -22.098 26.944 35.855 1.00 83.38 86 SER A O 1
ATOM 641 N N . ALA A 1 87 ? -22.633 28.095 34.020 1.00 88.50 87 ALA A N 1
ATOM 642 C CA . ALA A 1 87 ? -23.905 28.604 34.529 1.00 88.50 87 ALA A CA 1
ATOM 643 C C . ALA A 1 87 ? -25.040 28.489 33.503 1.00 88.50 87 ALA A C 1
ATOM 645 O O . ALA A 1 87 ? -24.836 28.508 32.285 1.00 88.50 87 ALA A O 1
ATOM 646 N N . CYS A 1 88 ? -26.274 28.388 33.998 1.00 89.44 88 CYS A N 1
ATOM 647 C CA . CYS A 1 88 ? -27.445 28.243 33.154 1.00 89.44 88 CYS A CA 1
ATOM 648 C C . CYS A 1 88 ? -27.781 29.537 32.406 1.00 89.44 88 CYS A C 1
ATOM 650 O O . CYS A 1 88 ? -28.063 30.568 33.012 1.00 89.44 88 CYS A O 1
ATOM 652 N N . ARG A 1 89 ? -27.922 29.439 31.081 1.00 87.50 89 ARG A N 1
ATOM 653 C CA . ARG A 1 89 ? -28.262 30.556 30.183 1.00 87.50 89 ARG A CA 1
ATOM 654 C C . ARG A 1 89 ? -29.622 31.221 30.425 1.00 87.50 89 ARG A C 1
ATOM 656 O O . ARG A 1 89 ? -29.900 32.242 29.810 1.00 87.50 89 ARG A O 1
ATOM 663 N N . ARG A 1 90 ? -30.508 30.599 31.211 1.00 89.50 90 ARG A N 1
ATOM 664 C CA . ARG A 1 90 ? -31.864 31.110 31.479 1.00 89.50 90 ARG A CA 1
ATOM 665 C C . ARG A 1 90 ? -32.037 31.583 32.916 1.00 89.50 90 ARG A C 1
ATOM 667 O O . ARG A 1 90 ? -32.630 32.629 33.125 1.00 89.50 90 ARG A O 1
ATOM 674 N N . CYS A 1 91 ? -31.569 30.807 33.892 1.00 90.38 91 CYS A N 1
ATOM 675 C CA . CYS A 1 91 ? -31.780 31.101 35.313 1.00 90.38 91 CYS A CA 1
ATOM 676 C C . CYS A 1 91 ? -30.500 31.473 36.076 1.00 90.38 91 CYS A C 1
ATOM 678 O O . CYS A 1 91 ? -30.582 31.729 37.272 1.00 90.38 91 CYS A O 1
ATOM 680 N N . GLY A 1 92 ? -29.333 31.463 35.423 1.00 85.56 92 GLY A N 1
ATOM 681 C CA . GLY A 1 92 ? -28.054 31.895 36.000 1.00 85.56 92 GLY A CA 1
ATOM 682 C C . GLY A 1 92 ? -27.442 30.965 37.051 1.00 85.56 92 GLY A C 1
ATOM 683 O O . GLY A 1 92 ? -26.403 31.290 37.609 1.00 85.56 92 GLY A O 1
ATOM 684 N N . ARG A 1 93 ? -28.057 29.814 37.348 1.00 86.69 93 ARG A N 1
ATOM 685 C CA . ARG A 1 93 ? -27.554 28.880 38.370 1.00 86.69 93 ARG A CA 1
ATOM 686 C C . ARG A 1 93 ? -26.330 28.102 37.881 1.00 86.69 93 ARG A C 1
ATOM 688 O O . ARG A 1 93 ? -26.302 27.755 36.701 1.00 86.69 93 ARG A O 1
ATOM 695 N N . SER A 1 94 ? -25.387 27.798 38.779 1.00 85.50 94 SER A N 1
ATOM 696 C CA . SER A 1 94 ? -24.237 26.938 38.459 1.00 85.50 94 SER A CA 1
ATOM 697 C C . SER A 1 94 ? -24.691 25.556 37.965 1.00 85.50 94 SER A C 1
ATOM 699 O O . SER A 1 94 ? -25.733 25.053 38.396 1.00 85.50 94 SER A O 1
ATOM 701 N N . LEU A 1 95 ? -23.947 25.011 37.001 1.00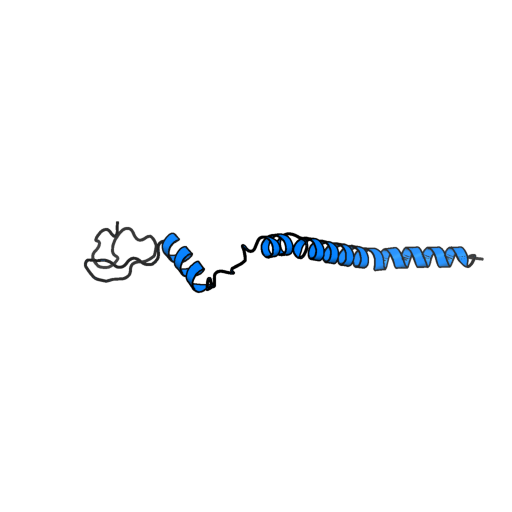 78.62 95 LEU A N 1
ATOM 702 C CA . LEU A 1 95 ? -24.132 23.687 36.383 1.00 78.62 95 LEU A CA 1
ATOM 703 C C . LEU A 1 95 ? -23.035 22.695 36.805 1.00 78.62 95 LEU A C 1
ATOM 705 O O . LEU A 1 95 ? -22.862 21.656 36.157 1.00 78.62 95 LEU A O 1
ATOM 709 N N . GLU A 1 96 ? -22.262 23.090 37.813 1.00 68.94 96 GLU A N 1
ATOM 710 C CA . GLU A 1 96 ? -21.23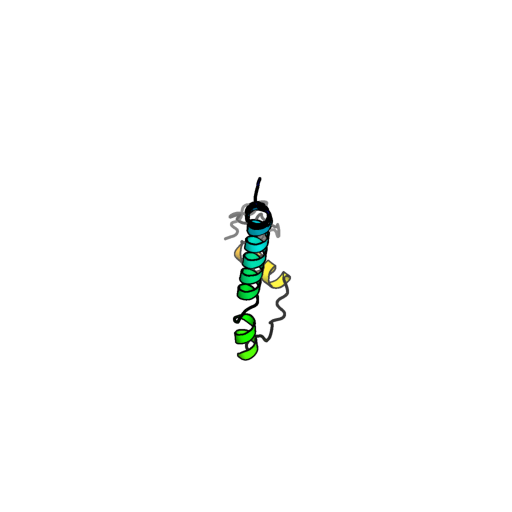4 22.311 38.500 1.00 68.94 96 GLU A CA 1
ATOM 711 C C . GLU A 1 96 ? -21.857 21.362 39.521 1.00 68.94 96 GLU A C 1
ATOM 713 O O . GLU A 1 96 ? -22.804 21.791 40.225 1.00 68.94 96 GLU A O 1
#

Sequence (96 aa):
MVTGPALTFRLLVAAGCILGPTVLFLGFWRLLGRLREGDLVARLADRGVARQPDVSMGDVLETVTDASGGPRRCERCGVRNRTGASACRRCGRSLE